Protein AF-A0A976Q4Z3-F1 (afdb_monomer_lite)

Radius of gyration: 21.75 Å; chains: 1; bounding box: 59×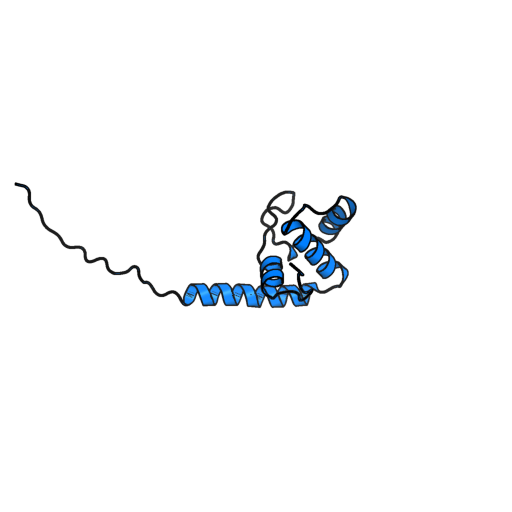28×63 Å

pLDDT: mean 80.86, std 17.36, range [39.5, 95.69]

Sequence (104 aa):
MTHTLTPDLEDLRRLVTWRMPFGRYEGRYLTDLPEPYLVWFANKGFPRGKLGELLQTALAVRTNGLEALVDELRVEVLAELRRERSRTPEAARDEPTRGSSSPE

Secondary structure (DSSP, 8-state):
--------HHHHHHHHHPBP-SSTTTTSBGGGS-HHHHHHHHHH-PPSSHHHHHHHHHHHHHHTT-HHHHHHHHHHHHHHHHHHHHS---S-------------

Foldseek 3Di:
DDDDPDCPLVLLLCQLPDADCDDPRGRHRLLPDDLVVLVVCVVVPADDDSRSVSSVVSNVCVVVVVSVVSVVSSVVSVVVVVVVVVPDDDPPPPDDDDDDDDDD

Structure (mmCIF, N/CA/C/O backbone):
data_AF-A0A976Q4Z3-F1
#
_entry.id   AF-A0A976Q4Z3-F1
#
loop_
_atom_site.group_PDB
_atom_site.id
_atom_site.type_symbol
_atom_site.label_atom_id
_atom_site.label_alt_id
_atom_site.label_comp_id
_atom_site.label_asym_id
_atom_site.label_entity_id
_atom_site.label_seq_id
_atom_site.pdbx_PDB_ins_code
_atom_site.Cartn_x
_atom_site.Cartn_y
_atom_site.Cartn_z
_atom_site.occupancy
_atom_site.B_iso_or_equiv
_atom_site.auth_seq_id
_atom_site.auth_comp_id
_atom_site.auth_asym_id
_atom_site.auth_atom_id
_atom_site.pdbx_PDB_model_num
ATOM 1 N N . MET A 1 1 ? 18.816 7.025 17.183 1.00 39.88 1 MET A N 1
ATOM 2 C CA . MET A 1 1 ? 18.086 5.749 17.325 1.00 39.88 1 MET A CA 1
ATOM 3 C C . MET A 1 1 ? 18.293 4.976 16.036 1.00 39.88 1 MET A C 1
ATOM 5 O O . MET A 1 1 ? 17.741 5.356 15.014 1.00 39.88 1 MET A O 1
ATOM 9 N N . THR A 1 2 ? 19.210 4.014 16.044 1.00 39.50 2 THR A N 1
ATOM 10 C CA . THR A 1 2 ? 19.562 3.188 14.883 1.00 39.50 2 THR A CA 1
ATOM 11 C C . THR A 1 2 ? 18.448 2.171 14.657 1.00 39.50 2 THR A C 1
ATOM 13 O O . THR A 1 2 ? 18.285 1.261 15.465 1.00 39.50 2 THR A O 1
ATOM 16 N N . HIS A 1 3 ? 17.641 2.349 13.612 1.00 51.28 3 HIS A N 1
ATOM 17 C CA . HIS A 1 3 ? 16.663 1.341 13.213 1.00 51.28 3 HIS A CA 1
ATOM 18 C C . HIS A 1 3 ? 17.432 0.192 12.551 1.00 51.28 3 HIS A C 1
ATOM 20 O O . HIS A 1 3 ? 17.951 0.342 11.445 1.00 51.28 3 HIS A O 1
ATOM 26 N N . THR A 1 4 ? 17.600 -0.912 13.278 1.00 48.38 4 THR A N 1
ATOM 27 C CA . THR A 1 4 ? 18.129 -2.163 12.733 1.00 48.38 4 THR A CA 1
ATOM 28 C C . THR A 1 4 ? 17.207 -2.601 11.603 1.00 48.38 4 THR A C 1
ATOM 30 O O . THR A 1 4 ? 15.999 -2.685 11.787 1.00 48.38 4 THR A O 1
ATOM 33 N N . LEU A 1 5 ? 17.792 -2.839 10.433 1.00 52.38 5 LEU A N 1
ATOM 34 C CA . LEU A 1 5 ? 17.143 -3.144 9.156 1.00 52.38 5 LEU A CA 1
ATOM 35 C C . LEU A 1 5 ? 16.577 -4.580 9.120 1.00 52.38 5 LEU A C 1
ATOM 37 O O . LEU A 1 5 ? 16.762 -5.313 8.152 1.00 52.38 5 LEU A O 1
ATOM 41 N N . THR A 1 6 ? 15.926 -5.003 10.201 1.00 53.66 6 THR A N 1
ATOM 42 C CA . THR A 1 6 ? 15.129 -6.227 10.249 1.00 53.66 6 THR A CA 1
ATOM 43 C C . THR A 1 6 ? 13.703 -5.835 9.875 1.00 53.66 6 THR A C 1
ATOM 45 O O . THR A 1 6 ? 13.161 -4.941 10.526 1.00 53.66 6 THR A O 1
ATOM 48 N N . PRO A 1 7 ? 13.074 -6.441 8.851 1.00 57.41 7 PRO A N 1
ATOM 49 C CA . PRO A 1 7 ? 11.645 -6.267 8.643 1.00 57.41 7 PRO A CA 1
ATOM 50 C C . PRO A 1 7 ? 10.938 -6.833 9.873 1.00 57.41 7 PRO A C 1
ATOM 52 O O . PRO A 1 7 ? 10.830 -8.047 10.041 1.00 57.41 7 PRO A O 1
ATOM 55 N N . ASP A 1 8 ? 10.541 -5.947 10.778 1.00 67.19 8 ASP A N 1
ATOM 56 C CA . ASP A 1 8 ? 9.820 -6.339 11.974 1.00 67.19 8 ASP A CA 1
ATOM 57 C C . ASP A 1 8 ? 8.467 -6.916 11.547 1.00 67.19 8 ASP A C 1
ATOM 59 O O . ASP A 1 8 ? 7.836 -6.426 10.600 1.00 67.19 8 ASP A O 1
ATOM 63 N N . LEU A 1 9 ? 8.012 -7.973 12.221 1.00 72.81 9 LEU A N 1
ATOM 64 C CA . LEU A 1 9 ? 6.759 -8.655 11.881 1.00 72.81 9 LEU A CA 1
ATOM 65 C C . LEU A 1 9 ? 5.582 -7.665 11.861 1.00 72.81 9 LEU A C 1
ATOM 67 O O . LEU A 1 9 ? 4.660 -7.792 11.054 1.00 72.81 9 LEU A O 1
ATOM 71 N N . GLU A 1 10 ? 5.647 -6.630 12.702 1.00 77.25 10 GLU A N 1
ATOM 72 C CA . GLU A 1 10 ? 4.683 -5.533 12.733 1.00 77.25 10 GLU A CA 1
ATOM 73 C C . GLU A 1 10 ? 4.563 -4.766 11.414 1.00 77.25 10 GLU A C 1
ATOM 75 O O . GLU A 1 10 ? 3.460 -4.366 11.039 1.00 77.25 10 GLU A O 1
ATOM 80 N N . ASP A 1 11 ? 5.659 -4.543 10.694 1.00 78.25 11 ASP A N 1
ATOM 81 C CA . ASP A 1 11 ? 5.631 -3.754 9.465 1.00 78.25 11 ASP A CA 1
ATOM 82 C C . ASP A 1 11 ? 5.035 -4.540 8.300 1.00 78.25 11 ASP A C 1
ATOM 84 O O . ASP A 1 11 ? 4.237 -3.994 7.531 1.00 78.25 11 ASP A O 1
ATOM 88 N N . LEU A 1 12 ? 5.308 -5.843 8.234 1.00 81.38 12 LEU A N 1
ATOM 89 C CA . LEU A 1 12 ? 4.620 -6.741 7.309 1.00 81.38 12 LEU A CA 1
ATOM 90 C C . LEU A 1 12 ? 3.133 -6.881 7.668 1.00 81.38 12 LEU A C 1
ATOM 92 O O . LEU A 1 12 ? 2.273 -6.820 6.786 1.00 81.38 12 LEU A O 1
ATOM 96 N N . ARG A 1 13 ? 2.802 -6.972 8.965 1.00 86.25 13 ARG A N 1
ATOM 97 C CA . ARG A 1 13 ? 1.412 -6.972 9.449 1.00 86.25 13 ARG A CA 1
ATOM 98 C C . ARG A 1 13 ? 0.676 -5.705 9.013 1.00 86.25 13 ARG A C 1
ATOM 100 O O . ARG A 1 13 ? -0.471 -5.769 8.569 1.00 86.25 13 ARG A O 1
ATOM 107 N N . ARG A 1 14 ? 1.327 -4.545 9.113 1.00 87.38 14 ARG A N 1
ATOM 108 C CA . ARG A 1 14 ? 0.775 -3.260 8.661 1.00 87.38 14 ARG A CA 1
ATOM 109 C C . ARG A 1 14 ? 0.596 -3.236 7.148 1.00 87.38 14 ARG A C 1
ATOM 111 O O . ARG A 1 14 ? -0.463 -2.817 6.697 1.00 87.38 14 ARG A O 1
ATOM 118 N N . LEU A 1 15 ? 1.551 -3.740 6.369 1.0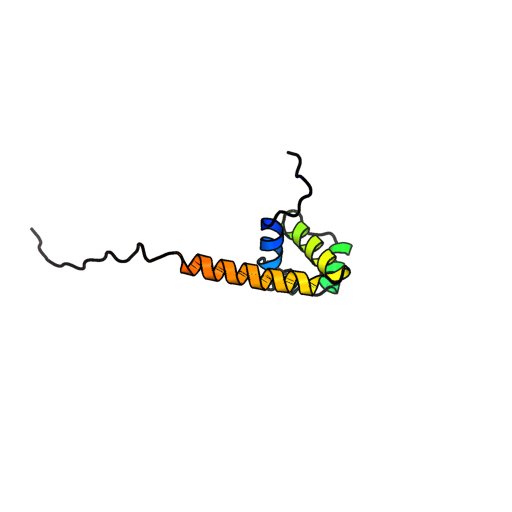0 89.38 15 LEU A N 1
ATOM 119 C CA . LEU A 1 15 ? 1.438 -3.806 4.907 1.00 89.38 15 LEU A CA 1
ATOM 120 C C . LEU A 1 15 ? 0.155 -4.516 4.450 1.00 89.38 15 LEU A C 1
ATOM 122 O O . LEU A 1 15 ? -0.569 -3.988 3.607 1.00 89.38 15 LEU A O 1
ATOM 126 N N . VAL A 1 16 ? -0.148 -5.680 5.034 1.00 91.00 16 VAL A N 1
ATOM 127 C CA . VAL A 1 16 ? -1.295 -6.515 4.626 1.00 91.00 16 VAL A CA 1
ATOM 128 C C . VAL A 1 16 ? -2.640 -6.066 5.208 1.00 91.00 16 VAL A C 1
ATOM 130 O O . VAL A 1 16 ? -3.694 -6.469 4.717 1.00 91.00 16 VAL A O 1
ATOM 133 N N . THR A 1 17 ? -2.635 -5.233 6.253 1.00 90.88 17 THR A N 1
ATOM 134 C CA . THR A 1 17 ? -3.861 -4.756 6.922 1.00 90.88 17 THR A CA 1
ATOM 135 C C . THR A 1 17 ? -4.233 -3.322 6.566 1.00 90.88 17 THR A C 1
ATOM 137 O O . THR A 1 17 ? -5.407 -2.953 6.672 1.00 90.88 17 THR A O 1
ATOM 140 N N . TRP A 1 18 ? -3.275 -2.506 6.125 1.00 93.19 18 TRP A N 1
ATOM 141 C CA . TRP A 1 18 ? -3.522 -1.099 5.851 1.00 93.19 18 TRP A CA 1
ATOM 142 C C . TRP A 1 18 ? -4.263 -0.922 4.528 1.00 93.19 18 TRP A C 1
ATOM 144 O O . TRP A 1 18 ? -3.959 -1.536 3.503 1.00 93.19 18 TRP A O 1
ATOM 154 N N . ARG A 1 19 ? -5.263 -0.046 4.572 1.00 94.06 19 ARG A N 1
ATOM 155 C CA . ARG A 1 19 ? -6.023 0.414 3.418 1.00 94.06 19 ARG A CA 1
ATOM 156 C C . ARG A 1 19 ? -5.557 1.781 2.952 1.00 94.06 19 ARG A C 1
ATOM 158 O O . ARG A 1 19 ? -5.231 2.650 3.757 1.00 94.06 19 ARG A O 1
ATOM 165 N N . MET A 1 20 ? -5.579 1.975 1.645 1.00 95.69 20 MET A N 1
ATOM 166 C CA . MET A 1 20 ? -5.295 3.252 1.022 1.00 95.69 20 MET A CA 1
ATOM 167 C C . MET A 1 20 ? -6.282 4.315 1.546 1.00 95.69 20 MET A C 1
ATOM 169 O O . MET A 1 20 ? -7.492 4.115 1.419 1.00 95.69 20 MET A O 1
ATOM 173 N N . PRO A 1 21 ? -5.804 5.430 2.127 1.00 94.62 21 PRO A N 1
ATOM 174 C CA . PRO A 1 21 ? -6.677 6.424 2.756 1.00 94.62 21 PRO A CA 1
ATOM 175 C C . PRO A 1 21 ? -7.239 7.479 1.792 1.00 94.62 21 PRO A C 1
ATOM 177 O O . PRO A 1 21 ? -8.019 8.318 2.220 1.00 94.62 21 PRO A O 1
ATOM 180 N N . PHE A 1 22 ? -6.816 7.491 0.523 1.00 93.25 22 PHE A N 1
ATOM 181 C CA . PHE A 1 22 ? -7.265 8.471 -0.471 1.00 93.25 22 PHE A CA 1
ATOM 182 C C . PHE A 1 22 ? -7.033 7.993 -1.910 1.00 93.25 22 PHE A C 1
ATOM 184 O O . PHE A 1 22 ? -6.300 7.035 -2.173 1.00 93.25 22 PHE A O 1
ATOM 191 N N . GLY A 1 23 ? -7.585 8.743 -2.863 1.00 92.00 23 GLY A N 1
ATOM 192 C CA . GLY A 1 23 ? -7.342 8.566 -4.293 1.00 92.00 23 GLY A CA 1
ATOM 193 C C . GLY A 1 23 ? -8.226 7.491 -4.920 1.00 92.00 23 GLY A C 1
ATOM 194 O O . GLY A 1 23 ? -9.207 7.039 -4.341 1.00 92.00 23 GLY A O 1
ATOM 195 N N . ARG A 1 24 ? -7.875 7.056 -6.136 1.00 92.12 24 ARG A N 1
ATOM 196 C CA . ARG A 1 24 ? -8.712 6.132 -6.926 1.00 92.12 24 ARG A CA 1
ATOM 197 C C . ARG A 1 24 ? -8.948 4.775 -6.249 1.00 92.12 24 ARG A C 1
ATOM 199 O O . ARG A 1 24 ? -9.939 4.115 -6.544 1.00 92.12 24 ARG A O 1
ATOM 206 N N . TYR A 1 25 ? -8.025 4.353 -5.389 1.00 95.50 25 TYR A N 1
ATOM 207 C CA . TYR A 1 25 ? -8.062 3.058 -4.708 1.00 95.50 25 TYR A CA 1
ATOM 208 C C . TYR A 1 25 ? -8.350 3.184 -3.212 1.00 95.50 25 TYR A C 1
ATOM 210 O O . TYR A 1 25 ? -7.993 2.289 -2.452 1.00 95.50 25 TYR A O 1
ATOM 218 N N . GLU A 1 26 ? -8.971 4.279 -2.778 1.00 95.19 26 GLU A N 1
ATOM 219 C CA . GLU A 1 26 ? -9.371 4.467 -1.385 1.00 95.19 26 GLU A CA 1
ATOM 220 C C . GLU A 1 26 ? -10.153 3.256 -0.841 1.00 95.19 26 GLU A C 1
ATOM 222 O O . GLU A 1 26 ? -10.977 2.651 -1.529 1.00 95.19 26 GLU A O 1
ATOM 227 N N . GLY A 1 27 ? -9.836 2.851 0.390 1.00 93.69 27 GLY A N 1
ATOM 228 C CA . GLY A 1 27 ? -10.437 1.694 1.054 1.00 93.69 27 GLY A CA 1
ATOM 229 C C . GLY A 1 27 ? -9.898 0.331 0.601 1.00 93.69 27 GLY A C 1
ATOM 230 O O . GLY A 1 27 ? -10.187 -0.675 1.250 1.00 93.69 27 GLY A O 1
ATOM 231 N N . ARG A 1 28 ? -9.080 0.264 -0.458 1.00 93.94 28 ARG A N 1
ATOM 232 C CA . ARG A 1 28 ? -8.416 -0.978 -0.895 1.00 93.94 28 ARG A CA 1
ATOM 233 C C . ARG A 1 28 ? -7.150 -1.224 -0.091 1.00 93.94 28 ARG A C 1
ATOM 235 O O . ARG A 1 28 ? -6.489 -0.275 0.317 1.00 93.94 28 ARG A O 1
ATOM 242 N N . TYR A 1 29 ? -6.788 -2.485 0.116 1.00 93.50 29 TYR A N 1
ATOM 243 C CA . TYR A 1 29 ? -5.524 -2.817 0.770 1.00 93.50 29 TYR A CA 1
ATOM 244 C C . TYR A 1 29 ? -4.339 -2.402 -0.096 1.00 93.50 29 TYR A C 1
ATOM 246 O O . TYR A 1 29 ? -4.422 -2.452 -1.325 1.00 93.50 29 TYR A O 1
ATOM 254 N N . LEU A 1 30 ? -3.234 -2.014 0.543 1.00 92.81 30 LEU A N 1
ATOM 255 C CA . LEU A 1 30 ? -2.023 -1.605 -0.174 1.00 92.81 30 LEU A CA 1
ATOM 256 C C . LEU A 1 30 ? -1.479 -2.731 -1.067 1.00 92.81 30 LEU A C 1
ATOM 258 O O . LEU A 1 30 ? -1.016 -2.473 -2.176 1.00 92.81 30 LEU A O 1
ATOM 262 N N . THR A 1 31 ? -1.624 -3.981 -0.626 1.00 91.19 31 THR A N 1
ATOM 263 C CA . THR A 1 31 ? -1.262 -5.185 -1.387 1.00 91.19 31 THR A CA 1
ATOM 264 C C . THR A 1 31 ? -2.145 -5.417 -2.612 1.00 91.19 31 THR A C 1
ATOM 266 O O . THR A 1 31 ? -1.697 -6.046 -3.558 1.00 91.19 31 THR A O 1
ATOM 269 N N . ASP A 1 32 ? -3.366 -4.871 -2.650 1.00 91.94 32 ASP A N 1
ATOM 270 C CA . ASP A 1 32 ? -4.315 -5.000 -3.770 1.00 91.94 32 ASP A CA 1
ATOM 271 C C . ASP A 1 32 ? -4.181 -3.844 -4.788 1.00 91.94 32 ASP A C 1
ATOM 273 O O . ASP A 1 32 ? -4.951 -3.743 -5.752 1.00 91.94 32 ASP A O 1
ATOM 277 N N . LEU A 1 33 ? -3.222 -2.933 -4.578 1.00 93.62 33 LEU A N 1
ATOM 278 C CA . LEU A 1 33 ? -2.974 -1.814 -5.484 1.00 93.62 33 LEU A CA 1
ATOM 279 C C . LEU A 1 33 ? -2.270 -2.297 -6.755 1.00 93.62 33 LEU A C 1
ATOM 281 O O . LEU A 1 33 ? -1.283 -3.026 -6.652 1.00 93.62 33 LEU A O 1
ATOM 285 N N . PRO A 1 34 ? -2.730 -1.888 -7.948 1.00 93.94 34 PRO A N 1
ATOM 286 C CA . PRO A 1 34 ? -2.126 -2.334 -9.194 1.00 93.94 34 PRO A CA 1
ATOM 287 C C . PRO A 1 34 ? -0.743 -1.707 -9.394 1.00 93.94 34 PRO A C 1
ATOM 289 O O . PRO A 1 34 ? -0.527 -0.540 -9.060 1.00 93.94 34 PRO A O 1
ATOM 292 N N . GLU A 1 35 ? 0.174 -2.460 -9.999 1.00 93.62 35 GLU A N 1
ATOM 293 C CA . GLU A 1 35 ? 1.564 -2.039 -10.217 1.00 93.62 35 GLU A CA 1
ATOM 294 C C . GLU A 1 35 ? 1.700 -0.665 -10.900 1.00 93.62 35 GLU A C 1
ATOM 296 O O . GLU A 1 35 ? 2.420 0.174 -10.358 1.00 93.62 35 GLU A O 1
ATOM 301 N N . PRO A 1 36 ? 0.958 -0.332 -11.981 1.00 94.56 36 PRO A N 1
ATOM 302 C CA . PRO A 1 36 ? 1.071 0.986 -12.611 1.00 94.56 36 PRO A CA 1
ATOM 303 C C . PRO A 1 36 ? 0.776 2.152 -11.660 1.00 94.56 36 PRO A C 1
ATOM 305 O O . PRO A 1 36 ? 1.325 3.241 -11.813 1.00 94.56 36 PRO A O 1
ATOM 308 N N . TYR A 1 37 ? -0.083 1.936 -10.659 1.00 94.62 37 TYR A N 1
ATOM 309 C CA . TYR A 1 37 ? -0.403 2.951 -9.658 1.00 94.62 37 TYR A CA 1
ATOM 310 C C . TYR A 1 37 ? 0.750 3.158 -8.670 1.00 94.62 37 TYR A C 1
ATOM 312 O O . TYR A 1 37 ? 1.067 4.289 -8.306 1.00 94.62 37 TYR A O 1
ATOM 320 N N . LEU A 1 38 ? 1.416 2.075 -8.277 1.00 94.81 38 LEU A N 1
ATOM 321 C CA . LEU A 1 38 ? 2.589 2.120 -7.406 1.00 94.81 38 LEU A CA 1
ATOM 322 C C . LEU A 1 38 ? 3.802 2.719 -8.136 1.00 94.81 38 LEU A C 1
ATOM 324 O O . LEU A 1 38 ? 4.502 3.564 -7.581 1.00 94.81 38 LEU A O 1
ATOM 328 N N . VAL A 1 39 ? 3.998 2.368 -9.409 1.00 95.38 39 VAL A N 1
ATOM 329 C CA . VAL A 1 39 ? 5.027 2.957 -10.280 1.00 95.38 39 VAL A CA 1
ATOM 330 C C . VAL A 1 39 ? 4.779 4.452 -10.497 1.00 95.38 39 VAL A C 1
ATOM 332 O O . VAL A 1 39 ? 5.725 5.241 -10.504 1.00 95.38 39 VAL A O 1
ATOM 335 N N . TRP A 1 40 ? 3.522 4.888 -10.623 1.00 94.62 40 TRP A N 1
ATOM 336 C CA . TRP A 1 40 ? 3.197 6.317 -10.685 1.00 94.62 40 TRP A CA 1
ATOM 337 C C . TRP A 1 40 ? 3.678 7.064 -9.431 1.00 94.62 40 TRP A C 1
ATOM 339 O O . TRP A 1 40 ? 4.294 8.124 -9.560 1.00 94.62 40 TRP A O 1
ATOM 349 N N . PHE A 1 41 ? 3.490 6.490 -8.237 1.00 94.75 41 PHE A N 1
ATOM 350 C CA . PHE A 1 41 ? 4.050 7.045 -7.000 1.00 94.75 41 PHE A CA 1
ATOM 351 C C . PHE A 1 41 ? 5.580 7.015 -6.977 1.00 94.75 41 PHE A C 1
ATOM 353 O O . PHE A 1 41 ? 6.178 7.992 -6.542 1.00 94.75 41 PHE A O 1
ATOM 360 N N . ALA A 1 42 ? 6.229 5.967 -7.489 1.00 93.88 42 ALA A N 1
ATOM 361 C CA . ALA A 1 42 ? 7.691 5.933 -7.586 1.00 93.88 42 ALA A CA 1
ATOM 362 C C . ALA A 1 42 ? 8.250 7.063 -8.466 1.00 93.88 42 ALA A C 1
ATOM 364 O O . ALA A 1 42 ? 9.284 7.640 -8.144 1.00 93.88 42 ALA A O 1
ATOM 365 N N . ASN A 1 43 ? 7.535 7.426 -9.535 1.00 94.88 43 ASN A N 1
ATOM 366 C CA . ASN A 1 43 ? 7.921 8.526 -10.422 1.00 94.88 43 ASN A CA 1
ATOM 367 C C . AS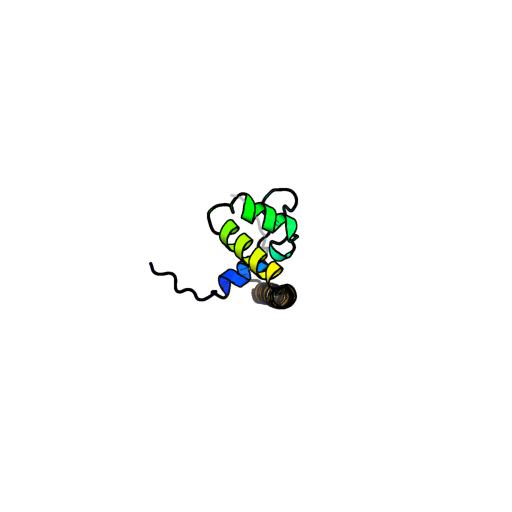N A 1 43 ? 7.590 9.915 -9.852 1.00 94.88 43 ASN A C 1
ATOM 369 O O . ASN A 1 43 ? 8.315 10.875 -10.105 1.00 94.88 43 ASN A O 1
ATOM 373 N N . LYS A 1 44 ? 6.478 10.057 -9.120 1.00 93.44 44 LYS A N 1
ATOM 374 C CA . LYS A 1 44 ? 6.050 11.340 -8.527 1.00 93.44 44 LYS A CA 1
ATOM 375 C C . LYS A 1 44 ? 6.660 11.620 -7.154 1.00 93.44 44 LYS A C 1
ATOM 377 O O . LYS A 1 44 ? 6.710 12.777 -6.746 1.00 93.44 44 LYS A O 1
ATOM 382 N N . GLY A 1 45 ? 7.116 10.581 -6.467 1.00 93.88 45 GLY A N 1
ATOM 383 C CA . GLY A 1 45 ? 7.502 10.596 -5.064 1.00 93.88 45 GLY A CA 1
ATOM 384 C C . GLY A 1 45 ? 6.411 10.001 -4.170 1.00 93.88 45 GLY A C 1
ATOM 385 O O . GLY A 1 45 ? 5.223 10.306 -4.302 1.00 93.88 45 GLY A O 1
ATOM 386 N N . PHE A 1 46 ? 6.829 9.158 -3.226 1.00 93.88 46 PHE A N 1
ATOM 387 C CA . PHE A 1 46 ? 5.941 8.591 -2.216 1.00 93.88 46 PHE A CA 1
ATOM 388 C C . PHE A 1 46 ? 5.573 9.634 -1.146 1.00 93.88 46 PHE A C 1
ATOM 390 O O . PHE A 1 46 ? 6.388 10.507 -0.826 1.00 93.88 46 PHE A O 1
ATOM 397 N N . PRO A 1 47 ? 4.363 9.553 -0.559 1.00 93.00 47 PRO A N 1
ATOM 398 C CA . PRO A 1 47 ? 3.993 10.401 0.570 1.00 93.00 47 PRO A CA 1
ATOM 399 C C . PRO A 1 47 ? 4.958 10.189 1.744 1.00 93.00 47 PRO A C 1
ATOM 401 O O . PRO A 1 47 ? 5.488 9.101 1.934 1.00 93.00 47 PRO A O 1
ATOM 404 N N . ARG A 1 48 ? 5.197 11.221 2.556 1.00 91.06 48 ARG A N 1
ATOM 405 C CA . ARG A 1 48 ? 6.081 11.087 3.724 1.00 91.06 48 ARG A CA 1
ATOM 406 C C . ARG A 1 48 ? 5.442 10.234 4.822 1.00 91.06 48 ARG A C 1
ATOM 408 O O . ARG A 1 48 ? 4.222 10.199 4.973 1.00 91.06 48 ARG A O 1
ATOM 415 N N . GLY A 1 49 ? 6.298 9.612 5.629 1.00 92.19 49 GLY A N 1
ATOM 416 C CA . GLY A 1 49 ? 5.898 8.780 6.760 1.00 92.19 49 GLY A CA 1
ATOM 417 C C . GLY A 1 49 ? 5.512 7.363 6.348 1.00 92.19 49 GLY A C 1
ATOM 418 O O . GLY A 1 49 ? 5.799 6.913 5.237 1.00 92.19 49 GLY A O 1
ATOM 419 N N . LYS A 1 50 ? 4.825 6.667 7.256 1.00 90.19 50 LYS A N 1
ATOM 420 C CA . LYS A 1 50 ? 4.671 5.212 7.171 1.00 90.19 50 LYS A CA 1
ATOM 421 C C . LYS A 1 50 ? 3.888 4.726 5.955 1.00 90.19 50 LYS A C 1
ATOM 423 O O . LYS A 1 50 ? 4.205 3.676 5.407 1.00 90.19 50 LYS A O 1
ATOM 428 N N . LEU A 1 51 ? 2.926 5.513 5.470 1.00 91.94 51 LEU A N 1
ATOM 429 C CA . LEU A 1 51 ? 2.208 5.188 4.236 1.00 91.94 51 LEU A CA 1
ATOM 430 C C . LEU A 1 51 ? 3.161 5.095 3.035 1.00 91.94 51 LEU A C 1
ATOM 432 O O . LEU A 1 51 ? 3.043 4.170 2.238 1.00 91.94 51 LEU A O 1
ATOM 436 N N . GLY A 1 52 ? 4.113 6.020 2.903 1.00 93.00 52 GLY A N 1
ATOM 437 C CA . GLY A 1 52 ? 5.082 5.985 1.807 1.00 93.00 52 GLY A CA 1
ATOM 438 C C . GLY A 1 52 ? 6.055 4.825 1.906 1.00 93.00 52 GLY A C 1
ATOM 439 O O . GLY A 1 52 ? 6.401 4.235 0.888 1.00 93.00 52 GLY A O 1
ATOM 440 N N . GLU A 1 53 ? 6.482 4.476 3.118 1.00 92.62 53 GLU A N 1
ATOM 441 C CA . GLU A 1 53 ? 7.327 3.301 3.366 1.00 92.62 53 GLU A CA 1
ATOM 442 C C . GLU A 1 53 ? 6.602 2.006 2.962 1.00 92.62 53 GLU A C 1
ATOM 444 O O . GLU A 1 53 ? 7.172 1.136 2.302 1.00 92.62 53 GLU A O 1
ATOM 449 N N . LEU A 1 54 ? 5.308 1.901 3.271 1.00 92.56 54 LEU A N 1
ATOM 450 C CA . LEU A 1 54 ? 4.501 0.745 2.885 1.00 92.56 54 LEU A CA 1
ATOM 451 C C . LEU A 1 54 ? 4.177 0.709 1.395 1.00 92.56 54 LEU A C 1
ATOM 453 O O . LEU A 1 54 ? 4.168 -0.370 0.818 1.00 92.56 54 LEU A O 1
ATOM 457 N N . LEU A 1 55 ? 3.953 1.855 0.749 1.00 94.12 55 LEU A N 1
ATOM 458 C CA . LEU A 1 55 ? 3.765 1.914 -0.704 1.00 94.12 55 LEU A CA 1
ATOM 459 C C . LEU A 1 55 ? 5.042 1.519 -1.460 1.00 94.12 55 LEU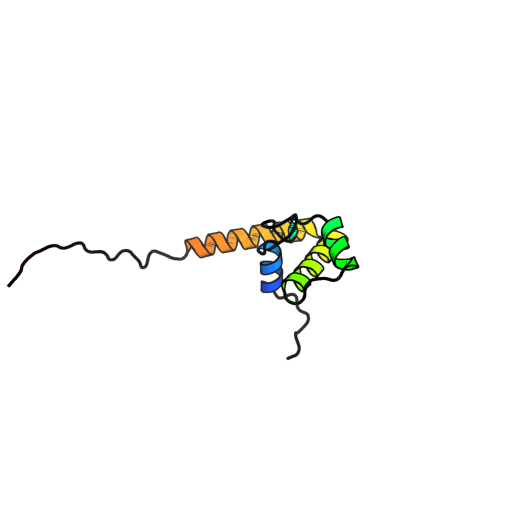 A C 1
ATOM 461 O O . LEU A 1 55 ? 4.957 0.820 -2.466 1.00 94.12 55 LEU A O 1
ATOM 465 N N . GLN A 1 56 ? 6.217 1.908 -0.955 1.00 93.94 56 GLN A N 1
ATOM 466 C CA . GLN A 1 56 ? 7.506 1.438 -1.475 1.00 93.94 56 GLN A CA 1
ATOM 467 C C . GLN A 1 56 ? 7.648 -0.074 -1.319 1.00 93.94 56 GLN A C 1
ATOM 469 O O . GLN A 1 56 ? 8.039 -0.761 -2.259 1.00 93.94 56 GLN A O 1
ATOM 474 N N . THR A 1 57 ? 7.271 -0.598 -0.152 1.00 92.44 57 THR A N 1
ATOM 475 C CA . THR A 1 57 ? 7.299 -2.040 0.112 1.00 92.44 57 THR A CA 1
ATOM 476 C C . THR A 1 57 ? 6.323 -2.786 -0.801 1.00 92.44 57 THR A C 1
ATOM 478 O O . THR A 1 57 ? 6.697 -3.785 -1.404 1.00 92.44 57 THR A O 1
ATOM 481 N N . ALA A 1 58 ? 5.100 -2.279 -0.982 1.00 93.00 58 ALA A N 1
ATOM 482 C CA . ALA A 1 58 ? 4.109 -2.853 -1.891 1.00 93.00 58 ALA A CA 1
ATOM 483 C C . ALA A 1 58 ? 4.606 -2.870 -3.344 1.00 93.00 58 ALA A C 1
ATOM 485 O O . ALA A 1 58 ? 4.394 -3.853 -4.052 1.00 93.00 58 ALA A O 1
ATOM 486 N N . LEU A 1 59 ? 5.297 -1.810 -3.782 1.00 94.81 59 LEU A N 1
ATOM 487 C CA . LEU A 1 59 ? 5.928 -1.783 -5.099 1.00 94.81 59 LEU A CA 1
ATOM 488 C C . LEU A 1 59 ? 7.019 -2.848 -5.209 1.00 94.81 59 LEU A C 1
ATOM 490 O O . LEU A 1 59 ? 7.014 -3.601 -6.172 1.00 94.81 59 LEU A O 1
ATOM 494 N N . ALA A 1 60 ? 7.910 -2.944 -4.220 1.00 92.50 60 ALA A N 1
ATOM 495 C CA . ALA A 1 60 ? 8.969 -3.946 -4.218 1.00 92.50 60 ALA A CA 1
ATOM 496 C C . ALA A 1 60 ? 8.400 -5.373 -4.255 1.00 92.50 60 ALA A C 1
ATOM 498 O O . ALA A 1 60 ? 8.890 -6.202 -5.013 1.00 92.50 60 ALA A O 1
ATOM 499 N N . VAL A 1 61 ? 7.338 -5.658 -3.498 1.00 91.75 61 VAL A N 1
ATOM 500 C CA . VAL A 1 61 ? 6.646 -6.957 -3.534 1.00 91.75 61 VAL A CA 1
ATOM 501 C C . VAL A 1 61 ? 6.170 -7.278 -4.952 1.00 91.75 61 VAL A C 1
ATOM 503 O O . VAL A 1 61 ? 6.473 -8.354 -5.457 1.00 91.75 61 VAL A O 1
ATOM 506 N N . ARG A 1 62 ? 5.493 -6.327 -5.605 1.00 90.94 62 ARG A N 1
ATOM 507 C CA . ARG A 1 62 ? 4.969 -6.471 -6.973 1.00 90.94 62 ARG A CA 1
ATOM 508 C C . ARG A 1 62 ? 6.080 -6.691 -7.996 1.00 90.94 62 ARG A C 1
ATOM 510 O O . ARG A 1 62 ? 6.066 -7.665 -8.735 1.00 90.94 62 ARG A O 1
ATOM 517 N N . THR A 1 63 ? 7.095 -5.827 -8.002 1.00 91.62 63 THR A N 1
ATOM 518 C CA . THR A 1 63 ? 8.174 -5.893 -9.001 1.00 91.62 63 THR A CA 1
ATOM 519 C C . THR A 1 63 ? 9.051 -7.134 -8.853 1.00 91.62 63 THR A C 1
ATOM 521 O O . THR A 1 63 ? 9.730 -7.510 -9.802 1.00 91.62 63 THR A O 1
ATOM 524 N N . ASN A 1 64 ? 9.070 -7.754 -7.668 1.00 92.62 64 ASN A N 1
ATOM 525 C CA . ASN A 1 64 ? 9.812 -8.989 -7.405 1.00 92.62 64 ASN A CA 1
ATOM 526 C C . ASN A 1 64 ? 8.943 -10.257 -7.509 1.00 92.62 64 ASN A C 1
ATOM 528 O O . ASN A 1 64 ? 9.469 -11.349 -7.309 1.00 92.62 64 ASN A O 1
ATOM 532 N N . GLY A 1 65 ? 7.643 -10.149 -7.809 1.00 91.12 65 GLY A N 1
ATOM 533 C CA . GLY A 1 65 ? 6.760 -11.315 -7.921 1.00 91.12 65 GLY A CA 1
ATOM 534 C C . GLY A 1 65 ? 6.459 -12.006 -6.581 1.00 91.12 65 GLY A C 1
ATOM 535 O O . GLY A 1 65 ? 6.266 -13.221 -6.539 1.00 91.12 65 GLY A O 1
ATOM 536 N N . LEU A 1 66 ? 6.497 -11.265 -5.468 1.00 91.62 66 LEU A N 1
ATOM 537 C CA . LEU A 1 66 ? 6.324 -11.793 -4.107 1.00 91.62 66 LEU A CA 1
ATOM 538 C C . LEU A 1 66 ? 4.867 -11.745 -3.620 1.00 91.62 66 LEU A C 1
ATOM 540 O O . LEU A 1 66 ? 4.610 -11.914 -2.427 1.00 91.62 66 LEU A O 1
ATOM 544 N N . GLU A 1 67 ? 3.900 -11.505 -4.505 1.00 89.19 67 GLU A N 1
ATOM 545 C CA . GLU A 1 67 ? 2.493 -11.353 -4.129 1.00 89.19 67 GLU A CA 1
ATOM 546 C C . GLU A 1 67 ? 1.932 -12.600 -3.456 1.00 89.19 67 GLU A C 1
ATOM 548 O O . GLU A 1 67 ? 1.259 -12.474 -2.440 1.00 89.19 67 GLU A O 1
ATOM 553 N N . ALA A 1 68 ? 2.269 -13.791 -3.958 1.00 90.56 68 ALA A N 1
ATOM 554 C CA . ALA A 1 68 ? 1.797 -15.048 -3.379 1.00 90.56 68 ALA A CA 1
ATOM 555 C C . ALA A 1 68 ? 2.222 -15.198 -1.908 1.00 90.56 68 ALA A C 1
ATOM 557 O O . ALA A 1 68 ? 1.405 -15.542 -1.058 1.00 90.56 68 ALA A O 1
ATOM 558 N N . LEU A 1 69 ? 3.477 -14.858 -1.591 1.00 89.62 69 LEU A N 1
ATOM 559 C CA . LEU A 1 69 ? 3.995 -14.894 -0.222 1.00 89.62 69 LEU A CA 1
ATOM 560 C C . LEU A 1 69 ? 3.273 -13.883 0.680 1.00 89.62 69 LEU A C 1
ATOM 562 O O . LEU A 1 69 ? 2.952 -14.168 1.833 1.00 89.62 69 LEU A O 1
ATOM 566 N N . VAL A 1 70 ? 3.015 -12.684 0.156 1.00 90.44 70 VAL A N 1
ATOM 567 C CA . VAL A 1 70 ? 2.310 -11.634 0.898 1.00 90.44 70 VAL A CA 1
ATOM 568 C C . VAL A 1 70 ? 0.835 -11.983 1.106 1.00 90.44 70 VAL A C 1
ATOM 570 O O . VAL A 1 70 ? 0.285 -11.678 2.165 1.00 90.44 70 VAL A O 1
ATOM 573 N N . ASP A 1 71 ? 0.203 -12.658 0.149 1.00 89.56 71 ASP A N 1
ATOM 574 C CA . ASP A 1 71 ? -1.169 -13.145 0.267 1.00 89.56 71 ASP A CA 1
ATOM 575 C C . ASP A 1 71 ? -1.288 -14.263 1.312 1.00 89.56 71 ASP A C 1
ATOM 577 O O . ASP A 1 71 ? -2.202 -14.224 2.139 1.00 89.56 71 ASP A O 1
ATOM 581 N N . GLU A 1 72 ? -0.342 -15.206 1.359 1.00 90.94 72 GLU A N 1
ATOM 582 C CA . GLU A 1 72 ? -0.276 -16.210 2.431 1.00 90.94 72 GLU A CA 1
ATOM 583 C C . GLU A 1 72 ? -0.125 -15.548 3.806 1.00 90.94 72 GLU A C 1
ATOM 585 O O . GLU A 1 72 ? -0.880 -15.844 4.738 1.00 90.94 72 GLU A O 1
ATOM 590 N N . LEU A 1 73 ? 0.785 -14.576 3.916 1.00 89.50 73 LEU A N 1
ATOM 591 C CA . LEU A 1 73 ? 0.981 -13.825 5.152 1.00 89.50 73 LEU A CA 1
ATOM 592 C C . LEU A 1 73 ? -0.284 -13.064 5.568 1.00 89.50 73 LEU A C 1
ATOM 594 O O . LEU A 1 73 ? -0.633 -13.015 6.747 1.00 89.50 73 LEU A O 1
ATOM 598 N N . ARG A 1 74 ? -1.003 -12.481 4.607 1.00 89.12 74 ARG A N 1
ATOM 599 C CA . ARG A 1 74 ? -2.272 -11.790 4.853 1.00 89.12 74 ARG A CA 1
ATOM 600 C C . ARG A 1 74 ? -3.318 -12.733 5.431 1.00 89.12 74 ARG A C 1
ATOM 602 O O . ARG A 1 74 ? -4.026 -12.338 6.358 1.00 89.12 74 ARG A O 1
ATOM 609 N N . VAL A 1 75 ? -3.431 -13.950 4.900 1.00 89.50 75 VAL A N 1
ATOM 610 C CA . VAL A 1 75 ? -4.363 -14.957 5.425 1.00 89.50 75 VAL A CA 1
ATOM 611 C C . VAL A 1 75 ? -4.033 -15.273 6.879 1.00 89.50 75 VAL A C 1
ATOM 613 O O . VAL A 1 75 ? -4.943 -15.242 7.711 1.00 89.50 75 VAL A O 1
ATOM 616 N N . GLU A 1 76 ? -2.757 -15.498 7.200 1.00 89.69 76 GLU A N 1
ATOM 617 C CA . GLU A 1 76 ? -2.344 -15.807 8.570 1.00 89.69 76 GLU A CA 1
ATOM 618 C C . GLU A 1 76 ? -2.633 -14.640 9.518 1.00 89.69 76 GLU A C 1
ATOM 620 O O . GLU A 1 76 ? -3.338 -14.812 10.509 1.00 89.69 76 GLU A O 1
ATOM 625 N N . VAL A 1 77 ? -2.225 -13.421 9.159 1.00 88.00 77 VAL A N 1
ATOM 626 C CA . VAL A 1 77 ? -2.456 -12.216 9.973 1.00 88.00 77 VAL A CA 1
ATOM 627 C C . VAL A 1 77 ? -3.948 -11.974 10.229 1.00 88.00 77 VAL A C 1
ATOM 629 O O . VAL A 1 77 ? -4.351 -11.610 11.338 1.00 88.00 77 VAL A O 1
ATOM 632 N N . LEU A 1 78 ? -4.801 -12.160 9.218 1.00 85.50 78 LEU A N 1
ATOM 633 C CA . LEU A 1 78 ? -6.250 -12.004 9.370 1.00 85.50 78 LEU A CA 1
ATOM 634 C C . LEU A 1 78 ? -6.865 -13.134 10.206 1.00 85.50 78 LEU A C 1
ATOM 636 O O . LEU A 1 78 ? -7.825 -12.893 10.948 1.00 85.50 78 LEU A O 1
ATOM 640 N N . ALA A 1 79 ? -6.331 -14.352 10.102 1.00 87.44 79 ALA A N 1
ATOM 641 C CA . ALA A 1 79 ? -6.739 -15.476 10.932 1.00 87.44 79 ALA A CA 1
ATOM 642 C C . ALA A 1 79 ? -6.352 -15.245 12.398 1.00 87.44 79 ALA A C 1
ATOM 644 O O . ALA A 1 79 ? -7.192 -15.431 13.277 1.00 87.44 79 ALA A O 1
ATOM 645 N N . GLU A 1 80 ? -5.140 -14.766 12.671 1.00 86.31 80 GLU A N 1
ATOM 646 C CA . GLU A 1 80 ? -4.692 -14.367 14.007 1.00 86.31 80 GLU A CA 1
ATOM 647 C C . GLU A 1 80 ? -5.589 -13.285 14.604 1.00 86.31 80 GLU A C 1
ATOM 649 O O . GLU A 1 80 ? -6.149 -13.498 15.677 1.00 86.31 80 GLU A O 1
ATOM 654 N N . LEU A 1 81 ? -5.864 -12.206 13.864 1.00 83.81 81 LEU A N 1
ATOM 655 C CA . LEU A 1 81 ? -6.776 -11.146 14.312 1.00 83.81 81 LEU A CA 1
ATOM 656 C C . LEU A 1 81 ? -8.176 -11.681 14.652 1.00 83.81 81 LEU A C 1
ATOM 658 O O . LEU A 1 81 ? -8.823 -11.216 15.593 1.00 83.81 81 LEU A O 1
ATOM 662 N N . ARG A 1 82 ? -8.667 -12.676 13.902 1.00 84.31 82 ARG A N 1
ATOM 663 C CA . ARG A 1 82 ? -9.940 -13.350 14.197 1.00 84.31 82 ARG A CA 1
ATOM 664 C C . ARG A 1 82 ? -9.849 -14.193 15.474 1.00 84.31 82 ARG A C 1
ATOM 666 O O . ARG A 1 82 ? -10.779 -14.163 16.282 1.00 84.31 82 ARG A O 1
ATOM 673 N N . ARG A 1 83 ? -8.750 -14.929 15.666 1.00 84.75 83 ARG A N 1
ATOM 674 C CA . ARG A 1 83 ? -8.493 -15.752 16.862 1.00 84.75 83 ARG A CA 1
ATOM 675 C C . ARG A 1 83 ? -8.359 -14.881 18.114 1.00 84.75 83 ARG A C 1
ATOM 677 O O . ARG A 1 83 ? -8.967 -15.203 19.128 1.00 84.75 83 ARG A O 1
ATOM 684 N N . GLU A 1 84 ? -7.640 -13.763 18.035 1.00 80.38 84 GLU A N 1
ATOM 685 C CA . GLU A 1 84 ? -7.469 -12.788 19.122 1.00 80.38 84 GLU A CA 1
ATOM 686 C C . GLU A 1 84 ? -8.818 -12.199 19.559 1.00 80.38 84 GLU A C 1
ATOM 688 O O . GLU A 1 84 ? -9.152 -12.241 20.741 1.00 80.38 84 GLU A O 1
ATOM 693 N N . ARG A 1 85 ? -9.657 -11.769 18.605 1.00 73.00 85 ARG A N 1
ATOM 694 C CA . ARG A 1 85 ? -11.021 -11.275 18.883 1.00 73.00 85 ARG A CA 1
ATOM 695 C C . ARG A 1 85 ? -11.953 -12.324 19.498 1.00 73.00 85 ARG A C 1
ATOM 697 O O . ARG A 1 85 ? -12.955 -11.953 20.095 1.00 73.00 85 ARG A O 1
ATOM 704 N N . SER A 1 86 ? -11.634 -13.609 19.348 1.00 69.44 86 SER A N 1
ATOM 705 C CA . SER A 1 86 ? -12.401 -14.723 19.923 1.00 69.44 86 SER A CA 1
ATOM 706 C C . SER A 1 86 ? -11.919 -15.117 21.327 1.00 69.44 86 SER A C 1
ATOM 708 O O . SER A 1 86 ? -12.612 -15.854 22.020 1.00 69.44 86 SER A O 1
ATOM 710 N N . ARG A 1 87 ? -10.741 -14.642 21.765 1.00 61.53 87 ARG A N 1
ATOM 711 C CA . ARG A 1 87 ? -10.161 -14.929 23.091 1.00 61.53 87 ARG A CA 1
ATOM 712 C C . ARG A 1 87 ? -10.535 -13.914 24.175 1.00 61.53 87 ARG A C 1
ATOM 714 O O . ARG A 1 87 ? -10.080 -14.077 25.302 1.00 61.53 87 ARG A O 1
ATOM 721 N N . THR A 1 88 ? -11.341 -12.893 23.883 1.00 48.38 88 THR A N 1
ATOM 722 C CA . THR A 1 88 ? -11.886 -12.000 24.917 1.00 48.38 88 THR A CA 1
ATOM 7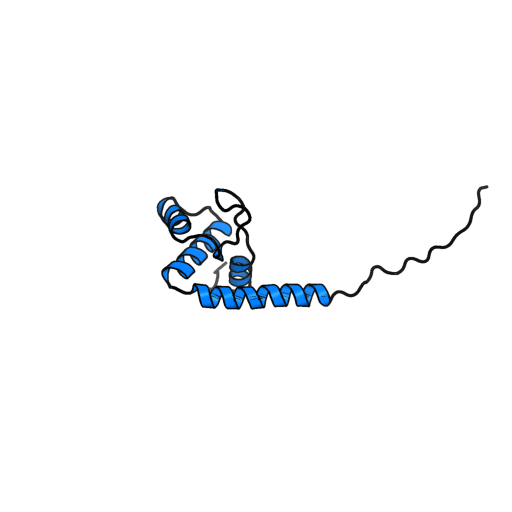23 C C . THR A 1 88 ? -13.270 -12.500 25.340 1.00 48.38 88 THR A C 1
ATOM 725 O O . THR A 1 88 ? -14.247 -12.216 24.644 1.00 48.38 88 THR A O 1
ATOM 728 N N . PRO A 1 89 ? -13.404 -13.245 26.453 1.00 52.22 89 PRO A N 1
ATOM 729 C CA . PRO A 1 89 ? -14.707 -13.448 27.055 1.00 52.22 89 PRO A CA 1
ATOM 730 C C . PRO A 1 89 ? -15.129 -12.128 27.712 1.00 52.22 89 PRO A C 1
ATOM 732 O O . PRO A 1 89 ? -14.422 -11.576 28.547 1.00 52.22 89 PRO A O 1
ATOM 735 N N . GLU A 1 90 ? -16.252 -11.577 27.265 1.00 51.25 90 GLU A N 1
ATOM 736 C CA . GLU A 1 90 ? -17.397 -11.270 28.128 1.00 51.25 90 GLU A CA 1
ATOM 737 C C . GLU A 1 90 ? -17.099 -10.908 29.606 1.00 51.25 90 GLU A C 1
ATOM 739 O O . GLU A 1 90 ? -17.640 -11.515 30.519 1.00 51.25 90 GLU A O 1
ATOM 744 N N . ALA A 1 91 ? -16.309 -9.865 29.874 1.00 50.22 91 ALA A N 1
ATOM 745 C CA . ALA A 1 91 ? -16.286 -9.198 31.187 1.00 50.22 91 ALA A CA 1
ATOM 746 C C . ALA A 1 91 ? -17.377 -8.106 31.290 1.00 50.22 91 ALA A C 1
ATOM 748 O O . ALA A 1 91 ? -17.194 -7.088 31.950 1.00 50.22 91 ALA A O 1
ATOM 749 N N . ALA A 1 92 ? -18.497 -8.290 30.582 1.00 54.38 92 ALA A N 1
ATOM 750 C CA . ALA A 1 92 ? -19.599 -7.330 30.487 1.00 54.38 92 ALA A CA 1
ATOM 751 C C . ALA A 1 92 ? -20.977 -8.015 30.564 1.00 54.38 92 ALA A C 1
ATOM 753 O O . ALA A 1 92 ? -21.912 -7.639 29.860 1.00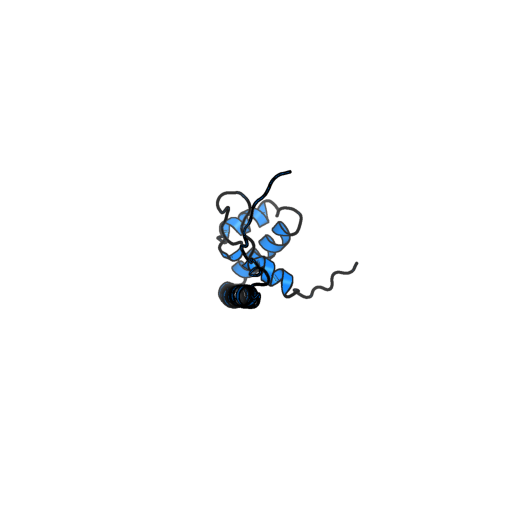 54.38 92 ALA A O 1
ATOM 754 N N . ARG A 1 93 ? -21.101 -9.042 31.411 1.00 55.31 93 ARG A N 1
ATOM 755 C CA . ARG A 1 93 ? -22.390 -9.613 31.824 1.00 55.31 93 ARG A CA 1
ATOM 756 C C . ARG A 1 93 ? -22.439 -9.778 33.340 1.00 55.31 93 ARG A C 1
ATOM 758 O O . ARG A 1 93 ? -22.523 -10.885 33.849 1.00 55.31 93 ARG A O 1
ATOM 765 N N . ASP A 1 94 ? -22.397 -8.657 34.042 1.00 47.22 94 ASP A N 1
ATOM 766 C CA . ASP A 1 94 ? -22.994 -8.558 35.372 1.00 47.22 94 ASP A CA 1
ATOM 767 C C . ASP A 1 94 ? -23.964 -7.374 35.324 1.00 47.22 94 ASP A C 1
ATOM 769 O O . ASP A 1 94 ? -23.669 -6.256 35.735 1.00 47.22 94 ASP A O 1
ATOM 773 N N . GLU A 1 95 ? -25.107 -7.603 34.680 1.00 57.72 95 GLU A N 1
ATOM 774 C CA . GLU A 1 95 ? -26.305 -6.830 34.981 1.00 57.72 95 GLU A CA 1
ATOM 775 C C . GLU A 1 95 ? -27.193 -7.725 35.847 1.00 57.72 95 GLU A C 1
ATOM 777 O O . GLU A 1 95 ? -27.705 -8.734 35.354 1.00 57.72 95 GLU A O 1
ATOM 782 N N . PRO A 1 96 ? -27.430 -7.372 37.118 1.00 52.84 96 PRO A N 1
ATOM 783 C CA . PRO A 1 96 ? -28.629 -7.788 37.800 1.00 52.84 96 PRO A CA 1
ATOM 784 C C . PRO A 1 96 ? -29.606 -6.617 37.790 1.00 52.84 96 PRO A C 1
ATOM 786 O O . PRO A 1 96 ? -29.508 -5.658 38.555 1.00 52.84 96 PRO A O 1
ATOM 789 N N . THR A 1 97 ? -30.609 -6.730 36.933 1.00 62.91 97 THR A N 1
ATOM 790 C CA . THR A 1 97 ? -31.862 -5.999 37.060 1.00 62.91 97 THR A CA 1
ATOM 791 C C . THR A 1 97 ? -32.517 -6.346 38.417 1.00 62.91 97 THR A C 1
ATOM 793 O O . THR A 1 97 ? -32.971 -7.468 38.630 1.00 62.91 97 THR A O 1
ATOM 796 N N . ARG A 1 98 ? -32.588 -5.388 39.351 1.00 47.22 98 ARG A N 1
ATOM 797 C CA . ARG A 1 98 ? -33.575 -5.265 40.456 1.00 47.22 98 ARG A CA 1
ATOM 798 C C . ARG A 1 98 ? -33.693 -3.759 40.726 1.00 47.22 98 ARG A C 1
ATOM 800 O O . ARG A 1 98 ? -32.679 -3.131 40.977 1.00 47.22 98 ARG A O 1
ATOM 807 N N . GLY A 1 99 ? -34.825 -3.075 40.584 1.00 55.81 99 GLY A N 1
ATOM 808 C CA . GLY A 1 99 ? -36.161 -3.405 41.076 1.00 55.81 99 GLY A CA 1
ATOM 809 C C . GLY A 1 99 ? -36.406 -2.675 42.410 1.00 55.81 99 GLY A C 1
ATOM 810 O O . GLY A 1 99 ? -35.643 -2.902 43.342 1.00 55.81 99 GLY A O 1
ATOM 811 N N . SER A 1 100 ? -37.483 -1.872 42.469 1.00 49.19 100 SER A N 1
ATOM 812 C CA . SER A 1 100 ? -38.008 -1.013 43.570 1.00 49.19 100 SER A CA 1
ATOM 813 C C . SER A 1 100 ? -37.469 0.431 43.598 1.00 49.19 100 SER A C 1
ATOM 815 O O . SER A 1 100 ? -36.268 0.636 43.678 1.00 49.19 100 SER A O 1
ATOM 817 N N . SER A 1 101 ? -38.280 1.485 43.380 1.00 49.59 101 SER A N 1
ATOM 818 C CA . SER A 1 101 ? -39.317 2.042 44.297 1.00 49.59 101 SER A CA 1
ATOM 819 C C . SER A 1 101 ? -38.727 2.299 45.696 1.00 49.59 101 SER A C 1
ATOM 821 O O . SER A 1 101 ? -38.229 1.365 46.304 1.00 49.59 101 SER A O 1
ATOM 823 N N . SER A 1 102 ? -38.666 3.512 46.251 1.00 46.38 102 SER A N 1
ATOM 824 C CA . SER A 1 102 ? -39.752 4.479 46.469 1.00 46.38 102 SER A CA 1
ATOM 825 C C . SER A 1 102 ? -39.223 5.896 46.791 1.00 46.38 102 SER A C 1
ATOM 827 O O . SER A 1 102 ? -38.037 6.040 47.088 1.00 46.38 102 SER A O 1
ATOM 829 N N . PRO A 1 103 ? -40.100 6.919 46.754 1.00 64.94 103 PRO A N 1
ATOM 830 C CA . PRO A 1 103 ? -39.825 8.301 47.157 1.00 64.94 103 PRO A CA 1
ATOM 831 C C . PRO A 1 103 ? -40.061 8.516 48.662 1.00 64.94 103 PRO A C 1
ATOM 833 O O . PRO A 1 103 ? -40.983 7.901 49.189 1.00 64.94 103 PRO A O 1
ATOM 836 N N . GLU A 1 104 ? -39.309 9.425 49.296 1.00 47.47 104 GLU A N 1
ATOM 837 C CA . GLU A 1 104 ? -39.711 10.276 50.440 1.00 47.47 104 GLU A CA 1
ATOM 838 C C . GLU A 1 104 ? -38.886 11.573 50.434 1.00 47.47 104 GLU A C 1
ATOM 840 O O . GLU A 1 104 ? -37.673 11.496 50.122 1.00 47.47 104 GLU A O 1
#